Protein AF-A0AAD9XVY3-F1 (afdb_monomer_lite)

Secondary structure (DSSP, 8-state):
------PPEEEEEEEEEEEETTEEEEEEEEEETT-S-EEEEEGGGTTT-HHHHHHHHHHS-TTT--B-TTTS-----------

pLDDT: mean 85.84, std 15.3, range [43.12, 96.94]

Radius of gyration: 14.86 Å; chains: 1; bounding box: 50×39×31 Å

Foldseek 3Di:
DPDDDDWAFPAWAWWDWDDDPPGTFIWTWTDTPPDPHTDTHGVVVCPPPVRQVVQCVQANHSVPGTHDCVPRDDPPPVPDPDD
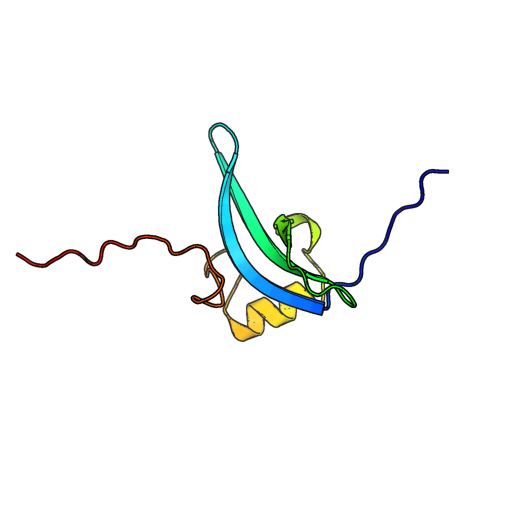
InterPro domains:
  IPR000953 Chromo/chromo shadow domain [PS50013] (7-67)
  IPR000953 Chromo/chromo shadow domain [SM00298] (6-60)
  IPR016197 Chromo-like domain superfamily [SSF54160] (2-60)
  IPR023780 Chromo domain [PF00385] (8-58)

Structure (mmCIF, N/CA/C/O backbone):
data_AF-A0AAD9XVY3-F1
#
_entry.id   AF-A0AAD9XVY3-F1
#
loop_
_atom_site.group_PDB
_atom_site.id
_atom_site.type_symbol
_atom_site.label_atom_id
_atom_site.label_alt_id
_atom_site.label_comp_id
_atom_site.label_asym_id
_atom_site.label_entity_id
_atom_site.label_seq_id
_atom_site.pdbx_PDB_ins_code
_atom_site.Cartn_x
_atom_site.Cartn_y
_atom_site.Cartn_z
_atom_site.occupancy
_atom_site.B_iso_or_equiv
_atom_site.auth_seq_id
_atom_site.auth_comp_id
_atom_site.auth_asym_id
_atom_site.auth_atom_id
_atom_site.pdbx_PDB_model_num
ATOM 1 N N . ASP A 1 1 ? -24.386 14.102 -16.299 1.00 43.12 1 ASP A N 1
ATOM 2 C CA . ASP A 1 1 ? -23.559 14.185 -15.088 1.00 43.12 1 ASP A CA 1
ATOM 3 C C . ASP A 1 1 ? -23.066 12.806 -14.708 1.00 43.12 1 ASP A C 1
ATOM 5 O O . ASP A 1 1 ? -23.847 11.992 -14.232 1.00 43.12 1 ASP A O 1
ATOM 9 N N . GLU A 1 2 ? -21.803 12.522 -15.006 1.00 56.28 2 GLU A N 1
ATOM 10 C CA . GLU A 1 2 ? -21.076 11.372 -14.460 1.00 56.28 2 GLU A CA 1
ATOM 11 C C . GLU A 1 2 ? -20.437 11.855 -13.156 1.00 56.28 2 GLU A C 1
ATOM 13 O O . GLU A 1 2 ? -19.561 12.715 -13.178 1.00 56.28 2 GLU A O 1
ATOM 18 N N . GLY A 1 3 ? -20.973 11.402 -12.022 1.00 55.94 3 GLY A N 1
ATOM 19 C CA . GLY A 1 3 ? -20.505 11.809 -10.701 1.00 55.94 3 GLY A CA 1
ATOM 20 C C . GLY A 1 3 ? -19.105 11.272 -10.418 1.00 55.94 3 GLY A C 1
ATOM 21 O O . GLY A 1 3 ? -18.812 10.112 -10.695 1.00 55.94 3 GLY A O 1
ATOM 22 N N . GLU A 1 4 ? -18.242 12.111 -9.851 1.00 59.16 4 GLU A N 1
ATOM 23 C CA . GLU A 1 4 ? -16.974 11.667 -9.279 1.00 59.16 4 GLU A CA 1
ATOM 24 C C . GLU A 1 4 ? -17.279 10.825 -8.030 1.00 59.16 4 GLU A C 1
ATOM 26 O O . GLU A 1 4 ? -17.674 11.350 -6.990 1.00 59.16 4 GLU A O 1
ATOM 31 N N . GLU A 1 5 ? -17.170 9.499 -8.135 1.00 66.38 5 GLU A N 1
ATOM 32 C CA . GLU A 1 5 ? -17.349 8.607 -6.988 1.00 66.38 5 GLU A CA 1
ATOM 33 C C . GLU A 1 5 ? -16.136 8.720 -6.053 1.00 66.38 5 GLU A C 1
ATOM 35 O O . GLU A 1 5 ? -15.063 8.167 -6.307 1.00 66.38 5 GLU A O 1
ATOM 40 N N . ASN A 1 6 ? -16.300 9.462 -4.957 1.00 74.75 6 ASN A N 1
ATOM 41 C CA . ASN A 1 6 ? -15.336 9.493 -3.864 1.00 74.75 6 ASN A CA 1
ATOM 42 C C . ASN A 1 6 ? -15.499 8.240 -2.994 1.00 74.75 6 ASN A C 1
ATOM 44 O O . ASN A 1 6 ? -16.500 8.076 -2.297 1.00 74.75 6 ASN A O 1
ATOM 48 N N . TRP A 1 7 ? -14.490 7.373 -3.010 1.00 86.19 7 TRP A N 1
ATOM 49 C CA . TRP A 1 7 ? -14.434 6.170 -2.182 1.00 86.19 7 TRP A CA 1
ATOM 50 C C . TRP A 1 7 ? -13.603 6.416 -0.922 1.00 86.19 7 TRP A C 1
ATOM 52 O O . TRP A 1 7 ? -12.552 7.055 -0.987 1.00 86.19 7 TRP A O 1
ATOM 62 N N . ILE A 1 8 ? -14.050 5.882 0.217 1.00 91.31 8 ILE A N 1
ATOM 63 C CA . ILE A 1 8 ? -13.324 5.992 1.486 1.00 91.31 8 ILE A CA 1
ATOM 64 C C . ILE A 1 8 ? -12.384 4.795 1.640 1.00 91.31 8 ILE A C 1
ATOM 66 O O . ILE A 1 8 ? -12.787 3.632 1.535 1.00 91.31 8 ILE A O 1
ATOM 70 N N . VAL A 1 9 ? -11.109 5.094 1.881 1.00 94.88 9 VAL A N 1
ATOM 71 C CA . VAL A 1 9 ? -10.066 4.096 2.122 1.00 94.88 9 VAL A CA 1
ATOM 72 C C . VAL A 1 9 ? -9.950 3.853 3.621 1.00 94.88 9 VAL A C 1
ATOM 74 O O . VAL A 1 9 ? -9.634 4.770 4.371 1.00 94.88 9 VAL A O 1
ATOM 77 N N . GLU A 1 10 ? -10.167 2.611 4.043 1.00 95.06 10 GLU A N 1
ATOM 78 C CA . GLU A 1 10 ? -10.021 2.182 5.437 1.00 95.06 10 GLU A CA 1
ATOM 79 C C . GLU A 1 10 ? -8.544 1.944 5.780 1.00 95.06 10 GLU A C 1
ATOM 81 O O . GLU A 1 10 ? -8.037 2.463 6.774 1.00 95.06 10 GLU A O 1
ATOM 86 N N . SER A 1 11 ? -7.824 1.177 4.954 1.00 95.12 11 SER A N 1
ATOM 87 C CA . SER A 1 11 ? -6.396 0.918 5.158 1.00 95.12 11 SER A CA 1
ATOM 88 C C . SER A 1 11 ? -5.671 0.528 3.874 1.00 95.12 11 SER A C 1
ATOM 90 O O . SER A 1 11 ? -6.270 0.121 2.877 1.00 95.12 11 SER A O 1
ATOM 92 N N . ILE A 1 12 ? -4.343 0.624 3.912 1.00 96.69 12 ILE A N 1
ATOM 93 C CA . ILE A 1 12 ? -3.461 -0.025 2.946 1.00 96.69 12 ILE A CA 1
ATOM 94 C C . ILE A 1 12 ? -2.698 -1.108 3.697 1.00 96.69 12 ILE A C 1
ATOM 96 O O . ILE A 1 12 ? -2.082 -0.835 4.727 1.00 96.69 12 ILE A O 1
ATOM 100 N N . ASP A 1 13 ? -2.734 -2.333 3.179 1.00 95.25 13 ASP A N 1
ATOM 101 C CA . ASP A 1 13 ? -2.185 -3.493 3.890 1.00 95.25 13 ASP A CA 1
ATOM 102 C C . ASP A 1 13 ? -0.874 -4.011 3.262 1.00 95.25 13 ASP A C 1
ATOM 104 O O . ASP A 1 13 ? -0.030 -4.595 3.944 1.00 95.25 13 ASP A O 1
ATOM 108 N N . ALA A 1 14 ? -0.677 -3.803 1.957 1.00 95.62 14 ALA A N 1
ATOM 109 C CA . ALA A 1 14 ? 0.493 -4.291 1.226 1.00 95.62 14 ALA A CA 1
ATOM 110 C C . ALA A 1 14 ? 0.811 -3.435 -0.006 1.00 95.62 14 ALA A C 1
ATOM 112 O O . ALA A 1 14 ? -0.025 -2.675 -0.489 1.00 95.62 14 ALA A O 1
ATOM 113 N N . ALA A 1 15 ? 2.004 -3.610 -0.566 1.00 95.50 15 ALA A N 1
ATOM 114 C CA . ALA A 1 15 ? 2.456 -2.978 -1.796 1.00 95.50 15 ALA A CA 1
ATOM 115 C C . ALA A 1 15 ? 3.175 -3.989 -2.702 1.00 95.50 15 ALA A C 1
ATOM 117 O O . ALA A 1 15 ? 3.772 -4.962 -2.245 1.00 95.50 15 ALA A O 1
ATOM 118 N N . ALA A 1 16 ? 3.100 -3.783 -4.016 1.00 95.06 16 ALA A N 1
ATOM 119 C CA . ALA A 1 16 ? 3.683 -4.686 -4.997 1.00 95.06 16 ALA A CA 1
ATOM 120 C C . ALA A 1 16 ? 4.079 -3.971 -6.288 1.00 95.06 16 ALA A C 1
ATOM 122 O O . ALA A 1 16 ? 3.418 -3.049 -6.765 1.00 95.06 16 ALA A O 1
ATOM 123 N N . TRP A 1 17 ? 5.152 -4.453 -6.916 1.00 93.94 17 TRP A N 1
ATOM 124 C CA . TRP A 1 17 ? 5.483 -4.080 -8.289 1.00 93.94 17 TRP A CA 1
ATOM 125 C C . TRP A 1 17 ? 4.745 -4.984 -9.274 1.00 93.94 17 TRP A C 1
ATOM 127 O O . TRP A 1 17 ? 4.959 -6.198 -9.296 1.00 93.94 17 TRP A O 1
ATOM 137 N N . LYS A 1 18 ? 3.919 -4.393 -10.138 1.00 92.06 18 LYS A N 1
ATOM 138 C CA . LYS A 1 18 ? 3.138 -5.115 -11.150 1.00 92.06 18 LYS A CA 1
ATOM 139 C C . LYS A 1 18 ? 3.610 -4.754 -12.548 1.00 92.06 18 LYS A C 1
ATOM 141 O O . LYS A 1 18 ? 3.896 -3.596 -12.850 1.00 92.06 18 LYS A O 1
ATOM 146 N N . ARG A 1 19 ? 3.746 -5.763 -13.412 1.00 92.50 19 ARG A N 1
ATOM 147 C CA . 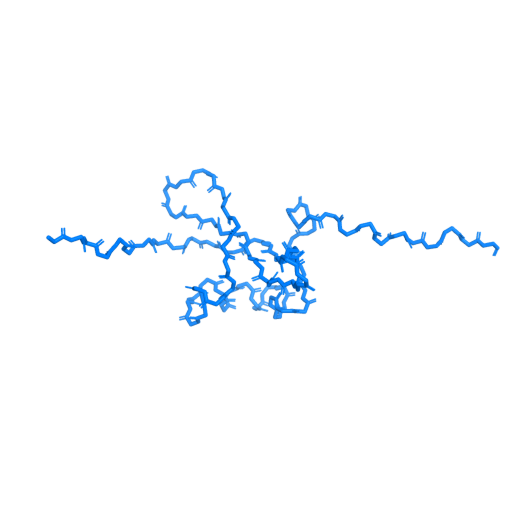ARG A 1 19 ? 4.252 -5.579 -14.779 1.00 92.50 19 ARG A CA 1
ATOM 148 C C . ARG A 1 19 ? 3.197 -4.877 -15.635 1.00 92.50 19 ARG A C 1
ATOM 150 O O . ARG A 1 19 ? 2.052 -5.317 -15.681 1.00 92.50 19 ARG A O 1
ATOM 157 N N . ARG A 1 20 ? 3.594 -3.827 -16.352 1.00 89.75 20 ARG A N 1
ATOM 158 C CA . ARG A 1 20 ? 2.743 -3.069 -17.282 1.00 89.75 20 ARG A CA 1
ATOM 159 C C . ARG A 1 20 ? 3.516 -2.843 -18.578 1.00 89.75 20 ARG A C 1
ATOM 161 O O . ARG A 1 20 ? 4.427 -2.022 -18.632 1.00 89.75 20 ARG A O 1
ATOM 168 N N . GLY A 1 21 ? 3.185 -3.615 -19.615 1.00 91.00 21 GLY A N 1
ATOM 169 C CA . GLY A 1 21 ? 3.912 -3.594 -20.886 1.00 91.00 21 GLY A CA 1
ATOM 170 C C . GLY A 1 21 ? 5.409 -3.863 -20.692 1.00 91.00 21 GLY A C 1
ATOM 171 O O . GLY A 1 21 ? 5.791 -4.888 -20.125 1.00 91.00 21 GLY A O 1
ATOM 172 N N . ARG A 1 22 ? 6.248 -2.924 -21.146 1.00 91.88 22 ARG A N 1
ATOM 173 C CA . ARG A 1 22 ? 7.712 -2.960 -20.969 1.00 91.88 22 ARG A CA 1
ATOM 174 C C . ARG A 1 22 ? 8.186 -2.472 -19.592 1.00 91.88 22 ARG A C 1
ATOM 176 O O . ARG A 1 22 ? 9.365 -2.604 -19.289 1.00 91.88 22 ARG A O 1
ATOM 183 N N . GLY A 1 23 ? 7.297 -1.906 -18.777 1.00 93.44 23 GLY A N 1
ATOM 184 C CA . GLY A 1 23 ? 7.613 -1.331 -17.474 1.00 93.44 23 GLY A CA 1
ATOM 185 C C . GLY A 1 23 ? 6.966 -2.069 -16.304 1.00 93.44 23 GLY A C 1
ATOM 186 O O . GLY A 1 23 ? 6.413 -3.169 -16.425 1.00 93.44 23 GLY A O 1
ATOM 187 N N . ARG A 1 24 ? 7.029 -1.426 -15.140 1.00 94.19 24 ARG A N 1
ATOM 188 C CA . ARG A 1 24 ? 6.338 -1.839 -13.919 1.00 94.19 24 ARG A CA 1
ATOM 189 C C . ARG A 1 24 ? 5.710 -0.625 -13.248 1.00 94.19 24 ARG A C 1
ATOM 191 O O . ARG A 1 24 ? 6.274 0.462 -13.321 1.00 94.19 24 ARG A O 1
ATOM 198 N N . ARG A 1 25 ? 4.579 -0.831 -12.584 1.00 94.19 25 ARG A N 1
ATOM 199 C CA . ARG A 1 25 ? 3.900 0.172 -11.759 1.00 94.19 25 ARG A CA 1
ATOM 200 C C . ARG A 1 25 ? 3.879 -0.304 -10.315 1.00 94.19 25 ARG A C 1
ATOM 202 O O . ARG A 1 25 ? 3.836 -1.515 -10.074 1.00 94.19 25 ARG A O 1
ATOM 209 N N . ARG A 1 26 ? 3.949 0.638 -9.379 1.00 95.19 26 ARG A N 1
ATOM 210 C CA . ARG A 1 26 ? 3.732 0.347 -7.966 1.00 95.19 26 ARG A CA 1
ATOM 211 C C . ARG A 1 26 ? 2.234 0.402 -7.682 1.00 95.19 26 ARG A C 1
ATOM 213 O O . ARG A 1 26 ? 1.594 1.419 -7.941 1.00 95.19 26 ARG A O 1
ATOM 220 N N . GLU A 1 27 ? 1.698 -0.707 -7.200 1.00 96.62 27 GLU A N 1
ATOM 221 C CA . GLU A 1 27 ? 0.305 -0.848 -6.778 1.00 96.62 27 GLU A CA 1
ATOM 222 C C . GLU A 1 27 ? 0.292 -1.191 -5.279 1.00 96.62 27 GLU A C 1
ATOM 224 O O . GLU A 1 27 ? 1.228 -1.820 -4.775 1.00 96.62 27 GLU A O 1
ATOM 229 N N . VAL A 1 28 ? -0.746 -0.766 -4.570 1.00 96.38 28 VAL A N 1
ATOM 230 C CA . VAL A 1 28 ? -0.971 -1.016 -3.145 1.00 96.38 28 VAL A CA 1
ATOM 231 C C . VAL A 1 28 ? -2.309 -1.716 -2.946 1.00 96.38 28 VAL A C 1
ATOM 233 O O . VAL A 1 28 ? -3.236 -1.532 -3.729 1.00 96.38 28 VAL A O 1
ATOM 236 N N . LEU A 1 29 ? -2.391 -2.567 -1.930 1.00 96.94 29 LEU A N 1
ATOM 237 C CA . LEU A 1 29 ? -3.587 -3.322 -1.597 1.00 96.94 29 LEU A CA 1
ATOM 238 C C . LEU A 1 29 ? -4.460 -2.486 -0.663 1.00 96.94 29 LEU A C 1
ATOM 240 O O . LEU A 1 29 ? -4.138 -2.336 0.516 1.00 96.94 29 LEU A O 1
ATOM 244 N N . VAL A 1 30 ? -5.543 -1.958 -1.216 1.00 96.75 30 VAL A N 1
ATOM 245 C CA . VAL A 1 30 ? -6.488 -1.062 -0.556 1.00 96.75 30 VAL A CA 1
ATOM 246 C C . VAL A 1 30 ? -7.611 -1.865 0.069 1.00 96.75 30 VAL A C 1
ATOM 248 O O . VAL A 1 30 ? -8.219 -2.720 -0.579 1.00 96.75 30 VAL A O 1
ATOM 251 N N . LYS A 1 31 ? -7.900 -1.558 1.325 1.00 96.38 31 LYS A N 1
ATOM 252 C CA . LYS A 1 31 ? -9.103 -1.959 2.034 1.00 96.38 31 LYS A CA 1
ATOM 253 C C . LYS A 1 31 ? -10.087 -0.791 1.993 1.00 96.38 31 LYS A C 1
ATOM 255 O O . LYS A 1 31 ? -9.770 0.296 2.469 1.00 96.38 31 LYS A O 1
ATOM 260 N N . TRP A 1 32 ? -11.254 -1.010 1.398 1.00 95.56 32 TRP A N 1
ATOM 261 C CA . TRP A 1 32 ? -12.298 0.009 1.268 1.00 95.56 32 TRP A CA 1
ATOM 262 C C . TRP A 1 32 ? -13.266 -0.049 2.445 1.00 95.56 32 TRP A C 1
ATOM 264 O O . TRP A 1 32 ? -13.633 -1.142 2.888 1.00 95.56 32 TRP A O 1
ATOM 274 N N . GLU A 1 33 ? -13.709 1.113 2.919 1.00 93.56 33 GLU A N 1
ATOM 275 C CA . GLU A 1 33 ? -14.660 1.187 4.028 1.00 93.56 33 GLU A CA 1
ATOM 276 C C . GLU A 1 33 ? -15.993 0.528 3.639 1.00 93.56 33 GLU A C 1
ATOM 278 O O . GLU A 1 33 ? -16.576 0.817 2.595 1.00 93.56 33 GLU A O 1
ATOM 283 N N . GLY A 1 34 ? -16.469 -0.401 4.472 1.00 93.50 34 GLY A N 1
ATOM 284 C CA . GLY A 1 34 ? -17.726 -1.121 4.238 1.00 93.50 34 GLY A CA 1
ATOM 285 C C . GLY A 1 34 ? -17.642 -2.293 3.251 1.00 93.50 34 GLY A C 1
ATOM 286 O O . GLY A 1 34 ? -18.627 -3.015 3.094 1.00 93.50 34 GLY A O 1
ATOM 287 N N . TYR A 1 35 ? -16.479 -2.558 2.644 1.00 92.75 35 TYR A N 1
ATOM 288 C CA . TYR A 1 35 ? -16.282 -3.691 1.733 1.00 92.75 35 TYR A CA 1
ATOM 289 C C . TYR A 1 35 ? -15.347 -4.723 2.341 1.00 92.75 35 TYR A C 1
ATOM 291 O O . TYR A 1 35 ? -14.285 -4.395 2.857 1.00 92.75 35 TYR A O 1
ATOM 299 N N . ALA A 1 36 ? -15.702 -6.007 2.264 1.00 92.12 36 ALA A N 1
ATOM 300 C CA . ALA A 1 36 ? -14.841 -7.086 2.752 1.00 92.12 36 ALA A CA 1
ATOM 301 C C . ALA A 1 36 ? -13.577 -7.251 1.889 1.00 92.12 36 ALA A C 1
ATOM 303 O O . ALA A 1 36 ? -12.494 -7.524 2.416 1.00 92.12 36 ALA A O 1
ATOM 304 N N . GLU A 1 37 ? -13.731 -7.063 0.580 1.00 93.44 37 GLU A N 1
ATOM 305 C CA . GLU A 1 37 ? -12.698 -7.284 -0.423 1.00 93.44 37 GLU A CA 1
ATOM 306 C C . GLU A 1 37 ? -11.683 -6.141 -0.486 1.00 93.44 37 GLU A C 1
ATOM 308 O O . GLU A 1 37 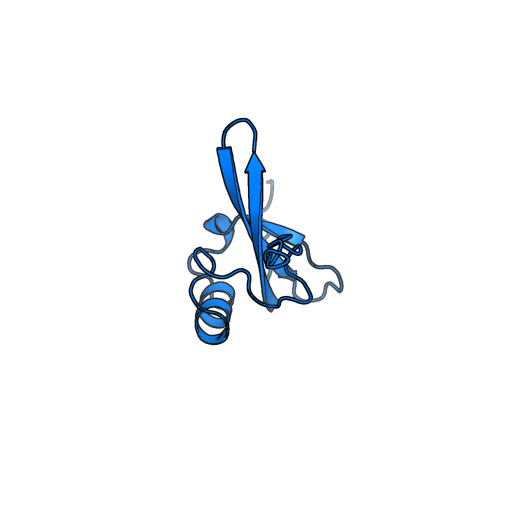? -11.966 -4.992 -0.150 1.00 93.44 37 GLU A O 1
ATOM 313 N N . ARG A 1 38 ? -10.472 -6.493 -0.920 1.00 95.44 38 ARG A N 1
ATOM 314 C CA . ARG A 1 38 ? -9.349 -5.573 -1.092 1.00 95.44 38 ARG A CA 1
ATOM 315 C C . ARG A 1 38 ? -8.951 -5.541 -2.560 1.00 95.44 38 ARG A C 1
ATOM 317 O O . ARG A 1 38 ? -8.893 -6.602 -3.186 1.00 95.44 38 ARG A O 1
ATOM 324 N N . THR A 1 39 ? -8.613 -4.373 -3.091 1.00 95.56 39 THR A N 1
ATOM 325 C CA . THR A 1 39 ? -8.202 -4.226 -4.498 1.00 95.56 39 THR A CA 1
ATOM 326 C C . THR A 1 39 ? -6.797 -3.649 -4.617 1.00 95.56 39 THR A C 1
ATOM 328 O O . THR A 1 39 ? -6.297 -2.986 -3.713 1.00 95.56 39 THR A O 1
ATOM 331 N N . TRP A 1 40 ? -6.112 -3.977 -5.714 1.00 95.62 40 TRP A N 1
ATOM 332 C CA . TRP A 1 40 ? -4.784 -3.437 -6.004 1.00 95.62 40 TRP A CA 1
ATOM 333 C C . TRP A 1 40 ? -4.934 -2.142 -6.793 1.00 95.62 40 TRP A C 1
ATOM 335 O O . TRP A 1 40 ? -5.186 -2.194 -7.996 1.00 95.62 40 TRP A O 1
ATOM 345 N N . GLU A 1 41 ? -4.731 -1.008 -6.131 1.00 95.62 41 GLU A N 1
ATOM 346 C CA . GLU A 1 41 ? -4.807 0.311 -6.753 1.00 95.62 41 GLU A CA 1
ATOM 347 C C . GLU A 1 41 ? -3.419 0.911 -6.968 1.00 95.62 41 GLU A C 1
ATOM 349 O O . GLU A 1 41 ? -2.469 0.594 -6.247 1.00 95.62 41 GLU A O 1
ATOM 354 N N . PRO A 1 42 ? -3.241 1.786 -7.962 1.00 95.25 42 PRO A N 1
ATOM 355 C CA . PRO A 1 42 ? -1.992 2.505 -8.127 1.00 95.25 42 PRO A CA 1
ATOM 356 C C . PRO A 1 42 ? -1.647 3.352 -6.907 1.00 95.25 42 PRO A C 1
ATOM 358 O O . PRO A 1 42 ? -2.491 4.073 -6.394 1.00 95.25 42 PRO A O 1
ATOM 361 N N . ILE A 1 43 ? -0.374 3.380 -6.506 1.00 94.62 43 ILE A N 1
ATOM 362 C CA . ILE A 1 43 ? 0.034 4.270 -5.405 1.00 94.62 43 ILE A CA 1
ATOM 363 C C . ILE A 1 43 ? -0.287 5.741 -5.710 1.00 94.62 43 ILE A C 1
ATOM 365 O O . ILE A 1 43 ? -0.662 6.493 -4.822 1.00 94.62 43 ILE A O 1
ATOM 369 N N . GLU A 1 44 ? -0.184 6.131 -6.981 1.00 93.00 44 GLU A N 1
ATOM 370 C CA . GLU A 1 44 ? -0.421 7.490 -7.473 1.00 93.00 44 GLU A CA 1
ATOM 371 C C . GLU A 1 44 ? -1.845 7.991 -7.196 1.00 93.00 44 GLU A C 1
ATOM 373 O O . GLU A 1 44 ? -2.022 9.188 -7.011 1.00 93.00 44 GLU A O 1
ATOM 378 N N . THR A 1 45 ? -2.850 7.108 -7.130 1.00 91.25 45 THR A N 1
ATOM 379 C CA . THR A 1 45 ? -4.241 7.511 -6.846 1.00 91.25 45 THR A CA 1
ATOM 380 C C . THR A 1 45 ? -4.499 7.740 -5.358 1.00 91.25 45 THR A C 1
ATOM 382 O O . THR A 1 45 ? -5.544 8.265 -4.998 1.00 91.25 45 THR A O 1
ATOM 385 N N . LEU A 1 46 ? -3.562 7.338 -4.496 1.00 90.56 46 LEU A N 1
ATOM 386 C CA . LEU A 1 46 ? -3.681 7.384 -3.036 1.00 90.56 46 LEU A CA 1
ATOM 387 C C . LEU A 1 46 ? -2.640 8.304 -2.393 1.00 90.56 46 LEU A C 1
ATOM 389 O O . LEU A 1 46 ? -2.601 8.438 -1.169 1.00 90.56 46 LEU A O 1
ATOM 393 N N . GLN A 1 47 ? -1.778 8.928 -3.198 1.00 89.44 47 GLN A N 1
ATOM 394 C CA . GLN A 1 47 ? -0.820 9.910 -2.708 1.00 89.44 47 GLN A CA 1
ATOM 395 C C . GLN A 1 47 ? -1.564 11.079 -2.056 1.00 89.44 47 GLN A C 1
ATOM 397 O O . GLN A 1 47 ? -2.469 11.654 -2.652 1.00 89.44 47 GLN A O 1
ATOM 402 N N . GLY A 1 48 ? -1.170 11.421 -0.828 1.00 86.00 48 GLY A N 1
ATOM 403 C CA . GLY A 1 48 ? -1.814 12.476 -0.041 1.00 86.00 48 GLY A CA 1
ATOM 404 C C . GLY A 1 48 ? -3.054 12.034 0.742 1.00 86.00 48 GLY A C 1
ATOM 405 O O . GLY A 1 48 ? -3.745 12.886 1.287 1.00 86.00 48 GLY A O 1
ATOM 406 N N . THR A 1 49 ? -3.345 10.730 0.810 1.00 91.50 49 THR A N 1
ATOM 407 C CA . THR A 1 49 ? -4.380 10.187 1.707 1.00 91.50 49 THR A CA 1
ATOM 408 C C . THR A 1 49 ? -3.800 9.824 3.076 1.00 91.50 49 THR A C 1
ATOM 410 O O . THR A 1 49 ? -2.664 9.367 3.181 1.00 91.50 49 THR A O 1
ATOM 413 N N . GLU A 1 50 ? -4.599 9.924 4.137 1.00 94.00 50 GLU A N 1
ATOM 414 C CA . GLU A 1 50 ? -4.175 9.485 5.479 1.00 94.00 50 GLU A CA 1
ATOM 415 C C . GLU A 1 50 ? -3.821 7.985 5.510 1.00 94.00 50 GLU A C 1
ATOM 417 O O . GLU A 1 50 ? -2.949 7.550 6.263 1.00 94.00 50 GLU A O 1
ATOM 422 N N . ALA A 1 51 ? -4.441 7.187 4.636 1.00 93.94 51 ALA A N 1
ATOM 423 C CA . ALA A 1 51 ? -4.181 5.757 4.526 1.00 93.94 51 ALA A CA 1
ATOM 424 C C . ALA A 1 51 ? -2.749 5.440 4.062 1.00 93.94 51 ALA A C 1
ATOM 426 O O . ALA A 1 51 ? -2.140 4.498 4.581 1.00 93.94 51 ALA A O 1
ATOM 427 N N . ILE A 1 52 ? -2.188 6.211 3.115 1.00 94.69 52 ILE A N 1
ATOM 428 C CA . ILE A 1 52 ? -0.789 6.010 2.709 1.00 94.69 52 ILE A CA 1
ATOM 429 C C . ILE A 1 52 ? 0.155 6.426 3.832 1.00 94.69 52 ILE A C 1
ATOM 431 O O . ILE A 1 52 ? 1.082 5.685 4.141 1.00 94.69 52 ILE A O 1
ATOM 435 N N . GLU A 1 53 ? -0.122 7.531 4.521 1.00 94.94 53 GLU A N 1
ATOM 436 C CA . GLU A 1 53 ? 0.697 7.980 5.650 1.00 94.94 53 GLU A CA 1
ATOM 437 C C . GLU A 1 53 ? 0.712 6.950 6.786 1.00 94.94 53 GLU A C 1
ATOM 439 O O . GLU A 1 53 ? 1.776 6.621 7.316 1.00 94.94 53 GLU A O 1
ATOM 444 N N . ALA A 1 54 ? -0.449 6.384 7.126 1.00 95.31 54 ALA A N 1
ATOM 445 C CA . ALA A 1 54 ? -0.571 5.331 8.129 1.00 95.31 54 ALA A CA 1
ATOM 446 C C . ALA A 1 54 ? 0.198 4.060 7.728 1.00 95.31 54 ALA A C 1
ATOM 448 O O . ALA A 1 54 ? 0.876 3.448 8.561 1.00 95.31 54 ALA A O 1
ATOM 449 N N . TYR A 1 55 ? 0.144 3.677 6.449 1.00 94.88 55 TYR A N 1
ATOM 450 C CA . TYR A 1 55 ? 0.935 2.564 5.928 1.00 94.88 55 TYR A CA 1
ATOM 451 C C . TYR A 1 55 ? 2.437 2.833 6.050 1.00 94.88 55 TYR A C 1
ATOM 453 O O . TYR A 1 55 ? 3.177 1.979 6.542 1.00 94.88 55 TYR A O 1
ATOM 461 N N . GLU A 1 56 ? 2.899 4.014 5.633 1.00 94.69 56 GLU A N 1
ATOM 462 C CA . GLU A 1 56 ? 4.323 4.351 5.634 1.00 94.69 56 GLU A CA 1
ATOM 463 C C . GLU A 1 56 ? 4.898 4.426 7.050 1.00 94.69 56 GLU A C 1
ATOM 465 O O . GLU A 1 56 ? 6.029 3.990 7.272 1.00 94.69 56 GLU A O 1
ATOM 470 N N . GLN A 1 57 ? 4.106 4.888 8.021 1.00 95.00 57 GLN A N 1
ATOM 471 C CA . GLN A 1 57 ? 4.466 4.860 9.441 1.00 95.00 57 GLN A CA 1
ATOM 472 C C . GLN A 1 57 ? 4.632 3.432 9.977 1.00 95.00 57 GLN A C 1
ATOM 474 O O . GLN A 1 57 ? 5.502 3.181 10.810 1.00 95.00 57 GLN A O 1
ATOM 479 N N . ARG A 1 58 ? 3.813 2.485 9.503 1.00 94.00 58 ARG A N 1
ATOM 480 C CA . ARG A 1 58 ? 3.820 1.098 9.983 1.00 94.00 58 ARG A CA 1
ATOM 481 C C . ARG A 1 58 ? 4.861 0.215 9.295 1.00 94.00 58 ARG A C 1
ATOM 483 O O . ARG A 1 58 ? 5.457 -0.634 9.955 1.00 94.00 58 ARG A O 1
ATOM 490 N N . TYR A 1 59 ? 5.056 0.382 7.988 1.00 90.56 59 TYR A N 1
ATOM 491 C CA . TYR A 1 59 ? 5.820 -0.550 7.150 1.00 90.56 59 TYR A CA 1
ATOM 492 C C . TYR A 1 59 ? 7.013 0.073 6.417 1.00 90.56 59 TYR A C 1
ATOM 494 O O . TYR A 1 59 ? 7.779 -0.672 5.809 1.00 90.56 59 TYR A O 1
ATOM 502 N N . SER A 1 60 ? 7.244 1.387 6.522 1.00 93.06 60 SER A N 1
ATOM 503 C CA . SER A 1 60 ? 8.140 2.188 5.659 1.00 93.06 60 SER A CA 1
ATOM 504 C C . SER A 1 60 ? 7.494 2.571 4.313 1.00 93.06 60 SER A C 1
ATOM 506 O O . SER A 1 60 ? 6.427 2.057 3.973 1.00 93.06 60 SER A O 1
ATOM 508 N N . PRO A 1 61 ? 8.116 3.472 3.519 1.00 92.38 61 PRO A N 1
ATOM 509 C CA . PRO A 1 61 ? 7.537 3.959 2.273 1.00 92.38 61 PRO A CA 1
ATOM 510 C C . PRO A 1 61 ? 7.093 2.833 1.347 1.00 92.38 61 PRO A C 1
ATOM 512 O O . PRO A 1 61 ? 7.887 1.941 1.022 1.00 92.38 61 PRO A O 1
ATOM 515 N N . ALA A 1 62 ? 5.859 2.922 0.848 1.00 89.44 62 AL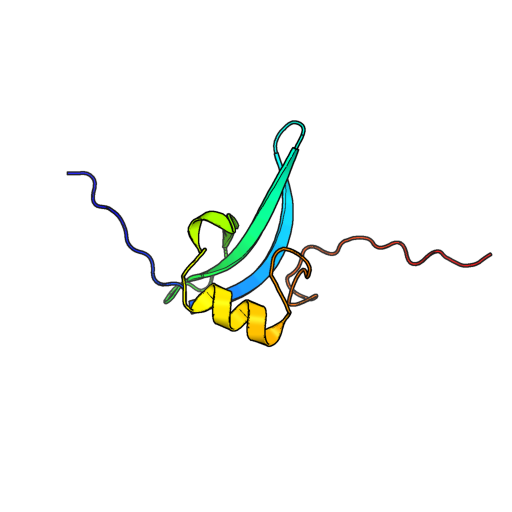A A N 1
ATOM 516 C CA . ALA A 1 62 ? 5.270 1.908 -0.024 1.00 89.44 62 ALA A CA 1
ATOM 517 C C . ALA A 1 62 ? 6.077 1.691 -1.298 1.00 89.44 62 ALA A C 1
ATOM 519 O O . ALA A 1 62 ? 5.978 0.630 -1.888 1.00 89.44 62 ALA A O 1
ATOM 520 N N . MET A 1 63 ? 6.918 2.637 -1.720 1.00 90.19 63 MET A N 1
ATOM 521 C CA . MET A 1 63 ? 7.835 2.467 -2.855 1.00 90.19 63 MET A CA 1
ATOM 522 C C . MET A 1 63 ? 9.024 1.531 -2.576 1.00 90.19 63 MET A C 1
ATOM 524 O O . MET A 1 63 ? 9.625 1.025 -3.528 1.00 90.19 63 MET A O 1
ATOM 528 N N . LYS A 1 64 ? 9.381 1.320 -1.304 1.00 90.06 64 LYS A N 1
ATOM 529 C CA . LYS A 1 64 ? 10.549 0.538 -0.867 1.00 90.06 64 LYS A CA 1
ATOM 530 C C . LYS A 1 64 ? 10.153 -0.827 -0.316 1.00 90.06 64 LYS A C 1
ATOM 532 O O . LYS A 1 64 ? 10.762 -1.815 -0.710 1.00 90.06 64 LYS A O 1
ATOM 537 N N . GLU A 1 65 ? 9.131 -0.864 0.536 1.00 92.06 65 GLU A N 1
ATOM 538 C CA . GLU A 1 65 ? 8.696 -2.072 1.242 1.00 92.06 65 GLU A CA 1
ATOM 539 C C . GLU A 1 65 ? 7.315 -2.536 0.783 1.00 92.06 65 GLU A C 1
ATOM 541 O O . GLU A 1 65 ? 6.447 -1.730 0.436 1.00 92.06 65 GLU A O 1
ATOM 546 N N . ASP A 1 66 ? 7.124 -3.855 0.780 1.00 93.19 66 ASP A N 1
ATOM 547 C CA . ASP A 1 66 ? 5.908 -4.520 0.295 1.00 93.19 66 ASP A CA 1
ATOM 548 C C . ASP A 1 66 ? 4.810 -4.658 1.376 1.00 93.19 66 ASP A C 1
ATOM 550 O O . ASP A 1 66 ? 3.705 -5.095 1.065 1.00 93.19 66 ASP A O 1
ATOM 554 N N . GLY A 1 67 ? 5.071 -4.258 2.624 1.00 91.56 67 GLY A N 1
ATOM 555 C CA . GLY A 1 67 ? 4.060 -4.231 3.687 1.00 91.56 67 GLY A CA 1
ATOM 556 C C . GLY A 1 67 ? 3.845 -5.591 4.341 1.00 91.56 67 GLY A C 1
ATOM 557 O O . GLY A 1 67 ? 4.813 -6.308 4.607 1.00 91.56 67 GLY A O 1
ATOM 558 N N . ASP A 1 68 ? 2.592 -5.951 4.634 1.00 91.38 68 ASP A N 1
ATOM 559 C CA . ASP A 1 68 ? 2.275 -7.232 5.269 1.00 91.38 68 ASP A CA 1
ATOM 560 C C . ASP A 1 68 ? 2.709 -8.414 4.373 1.00 91.38 68 ASP A C 1
ATOM 562 O O . ASP A 1 68 ? 2.123 -8.629 3.307 1.00 91.38 68 ASP A O 1
ATOM 566 N N . PRO A 1 69 ? 3.687 -9.242 4.792 1.00 87.56 69 PRO A N 1
ATOM 567 C CA . PRO A 1 6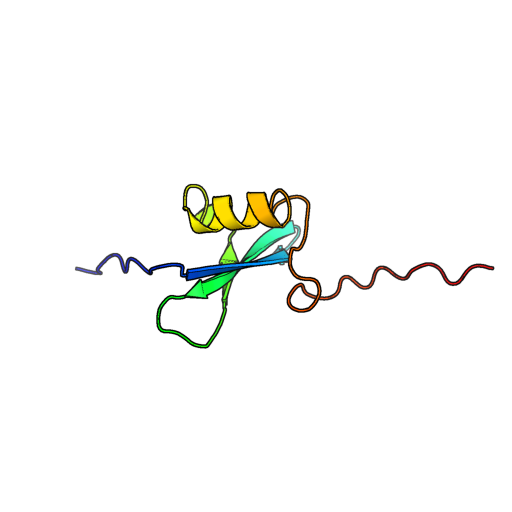9 ? 4.185 -10.355 3.985 1.00 87.56 69 PRO A CA 1
ATOM 568 C C . PRO A 1 69 ? 3.156 -11.477 3.767 1.00 87.56 69 PRO A C 1
ATOM 570 O O . PRO A 1 69 ? 3.383 -12.350 2.921 1.00 87.56 69 PRO A O 1
AT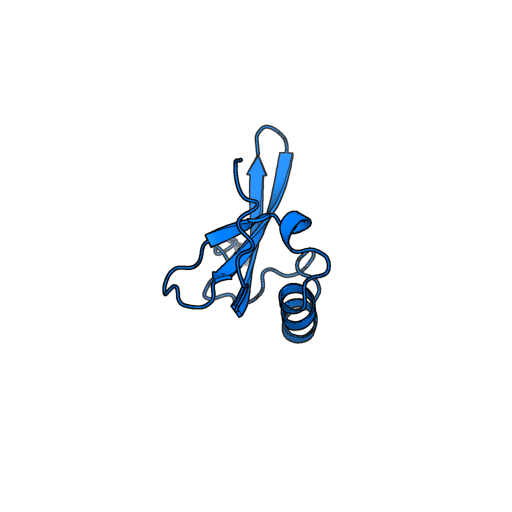OM 573 N N . ALA A 1 70 ? 2.058 -11.505 4.529 1.00 90.19 70 ALA A N 1
ATOM 574 C CA . ALA A 1 70 ? 0.949 -12.430 4.310 1.00 90.19 70 ALA A CA 1
ATOM 575 C C . ALA A 1 70 ? 0.066 -12.011 3.123 1.00 90.19 70 ALA A C 1
ATOM 577 O O . ALA A 1 70 ? -0.557 -12.872 2.499 1.00 90.19 70 ALA A O 1
ATOM 578 N N . LEU A 1 71 ? 0.033 -10.714 2.800 1.00 90.06 71 LEU A N 1
ATOM 579 C CA . LEU A 1 71 ? -0.821 -10.127 1.763 1.00 90.06 71 LEU A CA 1
ATOM 580 C C . LEU A 1 71 ? -0.029 -9.662 0.539 1.00 90.06 71 LEU A C 1
ATOM 582 O O . LEU A 1 71 ? -0.528 -9.726 -0.589 1.00 90.06 71 LEU A O 1
ATOM 586 N N . ALA A 1 72 ? 1.220 -9.249 0.740 1.00 87.75 72 ALA A N 1
ATOM 587 C CA . ALA A 1 72 ? 2.145 -8.951 -0.332 1.00 87.75 72 ALA A CA 1
ATOM 588 C C . ALA A 1 72 ? 2.336 -10.194 -1.215 1.00 87.75 72 ALA A C 1
ATOM 590 O O . ALA A 1 72 ? 2.564 -11.302 -0.710 1.00 87.75 72 ALA A O 1
ATOM 591 N N . PRO A 1 73 ? 2.274 -10.052 -2.552 1.00 83.25 73 PRO A N 1
ATOM 592 C CA . PRO A 1 73 ? 2.554 -11.160 -3.440 1.00 83.25 73 PRO A CA 1
ATOM 593 C C . PRO A 1 73 ? 3.981 -11.607 -3.167 1.00 83.25 73 PRO A C 1
ATOM 595 O O . PRO A 1 73 ? 4.923 -10.846 -3.372 1.00 83.25 73 PRO A O 1
ATOM 598 N N . ARG A 1 74 ? 4.125 -12.846 -2.690 1.00 69.38 74 ARG A N 1
ATOM 599 C CA . ARG A 1 74 ? 5.413 -13.420 -2.306 1.00 69.38 74 ARG A CA 1
ATOM 600 C C . ARG A 1 74 ? 6.389 -13.243 -3.459 1.00 69.38 74 ARG A C 1
ATOM 602 O O . ARG A 1 74 ? 6.361 -14.005 -4.432 1.00 69.38 74 ARG A O 1
ATOM 609 N N . THR A 1 75 ? 7.283 -12.266 -3.349 1.00 59.34 75 THR A N 1
ATOM 610 C CA . THR A 1 75 ? 8.474 -12.262 -4.175 1.00 59.34 75 THR A CA 1
ATOM 611 C C . THR A 1 75 ? 9.179 -13.551 -3.793 1.00 59.34 75 THR A C 1
ATOM 613 O O . THR A 1 75 ? 9.511 -13.800 -2.633 1.00 59.34 75 THR A O 1
ATOM 616 N N . ARG A 1 76 ? 9.327 -14.471 -4.751 1.00 52.16 76 ARG A N 1
ATOM 617 C CA . ARG A 1 76 ? 10.243 -15.593 -4.571 1.00 52.16 76 ARG A CA 1
ATOM 618 C C . ARG A 1 76 ? 11.649 -15.001 -4.551 1.00 52.16 76 ARG A C 1
ATOM 620 O O . ARG A 1 76 ? 12.398 -15.160 -5.508 1.00 52.16 76 ARG A O 1
ATOM 627 N N . CYS A 1 77 ? 12.020 -14.342 -3.455 1.00 46.00 77 CYS A N 1
ATOM 628 C CA . CYS A 1 77 ? 13.393 -14.325 -3.005 1.00 46.00 77 CYS A CA 1
ATOM 629 C C . CYS A 1 77 ? 13.727 -15.791 -2.767 1.00 46.00 77 CYS A C 1
ATOM 631 O O . CYS A 1 77 ? 13.454 -16.363 -1.709 1.00 46.00 77 CYS A O 1
ATOM 633 N N . ARG A 1 78 ? 14.250 -16.437 -3.815 1.00 48.38 78 ARG A N 1
ATOM 634 C CA . ARG A 1 78 ? 15.068 -17.625 -3.654 1.00 48.38 78 ARG A CA 1
ATOM 635 C C . ARG A 1 78 ? 16.193 -17.182 -2.726 1.00 48.38 78 ARG A C 1
ATOM 637 O O . ARG A 1 78 ? 17.188 -16.636 -3.187 1.00 48.38 78 ARG A O 1
ATOM 644 N N . ARG A 1 79 ? 16.011 -17.359 -1.416 1.00 52.38 79 ARG A N 1
ATOM 645 C CA . ARG A 1 79 ? 17.146 -17.475 -0.508 1.00 52.38 79 ARG A CA 1
ATOM 646 C C . ARG A 1 79 ? 17.990 -18.570 -1.135 1.00 52.38 79 ARG A C 1
ATOM 648 O O . ARG A 1 79 ? 17.488 -19.681 -1.314 1.00 52.38 79 ARG A O 1
ATOM 655 N N . GLY A 1 80 ? 19.168 -18.198 -1.628 1.00 48.38 80 GLY A N 1
ATOM 656 C CA . GLY A 1 80 ? 20.085 -19.135 -2.246 1.00 48.38 80 GLY A CA 1
ATOM 657 C C . GLY A 1 80 ? 20.216 -20.329 -1.315 1.00 48.38 80 GLY A C 1
ATOM 658 O O . GLY A 1 80 ? 20.565 -20.164 -0.149 1.00 48.38 80 GLY A O 1
ATOM 659 N N . ALA A 1 81 ? 19.863 -21.513 -1.811 1.00 55.75 81 ALA A N 1
ATOM 660 C CA . ALA A 1 81 ? 20.362 -22.732 -1.215 1.00 55.75 81 ALA A CA 1
ATOM 661 C C . ALA A 1 81 ? 21.885 -22.623 -1.330 1.00 55.75 81 ALA A C 1
ATOM 663 O O . ALA A 1 81 ? 22.414 -22.587 -2.445 1.00 55.75 81 ALA A O 1
ATOM 664 N N . GLY A 1 82 ? 22.543 -22.415 -0.190 1.00 55.34 82 GLY A N 1
ATOM 665 C CA . GLY A 1 82 ? 23.993 -22.392 -0.102 1.00 55.34 82 GLY A CA 1
ATOM 666 C C . GLY A 1 82 ? 24.557 -23.658 -0.739 1.00 55.34 82 GLY A C 1
ATOM 667 O O . GLY A 1 82 ? 23.992 -24.742 -0.575 1.00 55.34 82 GLY A O 1
ATOM 668 N N . ARG A 1 83 ? 25.624 -23.485 -1.514 1.00 51.22 83 ARG A N 1
ATOM 669 C CA . ARG A 1 83 ? 26.579 -24.563 -1.750 1.00 51.22 83 ARG A CA 1
ATOM 670 C C . ARG A 1 83 ? 27.581 -24.572 -0.614 1.00 51.22 83 ARG A C 1
ATOM 672 O O . ARG A 1 83 ? 27.893 -23.458 -0.137 1.00 51.22 83 ARG A O 1
#

Sequence (83 aa):
DEGEENWIVESIDAAAWKRRGRGRRREVLVKWEGYAERTWEPIETLQGTEAIEAYEQRYSPAMKEDGDPALAPRTRCRRGAGR

Organism: Colletotrichum kahawae (NCBI:txid34407)